Protein AF-A0A0S6W4P5-F1 (afdb_monomer_lite)

pLDDT: mean 77.78, std 10.06, range [48.16, 90.88]

Foldseek 3Di:
DDWDWDADPVRDIDTDDPPVCPPHDDDDDDDDPPPPPPPPPDDPVNVVVVVVVVVVVPPDDDDDPVNVVVVVVVVVVVD

Organism: NCBI:txid1499966

Sequence (79 aa):
MTLDAVVKDDGTLIAKAPKLLRGKRVKIIVRPMRRHYVPKKRTEWDDLSEILNNARKLDIPRRSSEDILAELREFRESA

Structure (mmCIF, N/CA/C/O backbone):
data_AF-A0A0S6W4P5-F1
#
_entry.id   AF-A0A0S6W4P5-F1
#
loop_
_atom_site.group_PDB
_atom_site.id
_atom_site.type_symbol
_atom_site.label_atom_id
_atom_site.label_alt_id
_atom_site.label_comp_id
_atom_site.label_asym_id
_atom_site.label_entity_id
_atom_site.label_seq_id
_atom_site.pdbx_PDB_ins_code
_atom_site.Cartn_x
_atom_site.Cartn_y
_atom_site.Cartn_z
_atom_site.occupancy
_atom_site.B_iso_or_equiv
_atom_site.auth_seq_id
_atom_site.auth_comp_id
_atom_site.auth_asym_id
_atom_site.auth_atom_id
_atom_site.pdbx_PDB_model_num
ATOM 1 N N . MET A 1 1 ? -8.469 -11.205 26.232 1.00 65.06 1 MET A N 1
ATOM 2 C CA . MET A 1 1 ? -9.530 -10.213 26.508 1.00 65.06 1 MET A CA 1
ATOM 3 C C . MET A 1 1 ? -9.614 -9.282 25.315 1.00 65.06 1 MET A C 1
ATOM 5 O O . MET A 1 1 ? -8.581 -8.764 24.910 1.00 65.06 1 MET A O 1
ATOM 9 N N . THR A 1 2 ? -10.807 -9.101 24.762 1.00 66.19 2 THR A N 1
ATOM 10 C CA . THR A 1 2 ? -11.060 -8.224 23.612 1.00 66.19 2 THR A CA 1
ATOM 11 C C . THR A 1 2 ? -11.587 -6.886 24.130 1.00 66.19 2 THR A C 1
ATOM 13 O O . THR A 1 2 ? -12.391 -6.866 25.061 1.00 66.19 2 THR A O 1
ATOM 16 N N . LEU A 1 3 ? -11.079 -5.777 23.597 1.00 76.19 3 LEU A N 1
ATOM 17 C CA . LEU A 1 3 ? -11.520 -4.424 23.931 1.00 76.19 3 LEU A CA 1
ATOM 18 C C . LEU A 1 3 ? -12.165 -3.823 22.690 1.00 76.19 3 LEU A C 1
ATOM 20 O O . LEU A 1 3 ? -11.528 -3.802 21.638 1.00 76.19 3 LEU A O 1
ATOM 24 N N . ASP A 1 4 ? -13.380 -3.303 22.835 1.00 78.69 4 ASP A N 1
ATOM 25 C CA . ASP A 1 4 ? -13.989 -2.500 21.781 1.00 78.69 4 ASP A CA 1
ATOM 26 C C . ASP A 1 4 ? -13.228 -1.181 21.694 1.00 78.69 4 ASP A C 1
ATOM 28 O O . ASP A 1 4 ? -13.184 -0.404 22.659 1.00 78.69 4 ASP A O 1
ATOM 32 N N . ALA A 1 5 ? -12.591 -0.952 20.550 1.00 84.19 5 ALA A N 1
ATOM 33 C CA . ALA A 1 5 ? -11.826 0.252 20.294 1.00 84.19 5 ALA A CA 1
ATOM 34 C C . ALA A 1 5 ? -12.136 0.816 18.908 1.00 84.19 5 ALA A C 1
ATOM 36 O O . ALA A 1 5 ? -12.293 0.074 17.941 1.00 84.19 5 ALA A O 1
ATOM 37 N N . VAL A 1 6 ? -12.206 2.141 18.831 1.00 86.94 6 VAL A N 1
ATOM 38 C CA . VAL A 1 6 ? -12.409 2.909 17.603 1.00 86.94 6 VAL A CA 1
ATOM 39 C C . VAL A 1 6 ? -11.155 3.736 17.357 1.00 86.94 6 VAL A C 1
ATOM 41 O O . VAL A 1 6 ? -10.662 4.405 18.267 1.00 86.94 6 VAL A O 1
ATOM 44 N N . VAL A 1 7 ? -10.635 3.676 16.134 1.00 85.69 7 VAL A N 1
ATOM 45 C CA . VAL A 1 7 ? -9.531 4.524 15.675 1.00 85.69 7 VAL A CA 1
ATOM 46 C C . VAL A 1 7 ? -10.133 5.660 14.859 1.00 85.69 7 VAL A C 1
ATOM 48 O O . VAL A 1 7 ? -10.909 5.405 13.942 1.00 85.69 7 VAL A O 1
ATOM 51 N N . LYS A 1 8 ? -9.812 6.899 15.223 1.00 90.88 8 LYS A N 1
ATOM 52 C CA . LYS A 1 8 ? -10.162 8.094 14.450 1.00 90.88 8 LYS A CA 1
ATOM 53 C C . LYS A 1 8 ? -9.161 8.319 13.316 1.00 90.88 8 LYS A C 1
ATOM 55 O O . LYS A 1 8 ? -8.030 7.840 13.381 1.00 90.88 8 LYS A O 1
ATOM 60 N N . ASP A 1 9 ? -9.553 9.119 12.331 1.00 87.88 9 ASP A N 1
ATOM 61 C CA . ASP A 1 9 ? -8.702 9.464 11.183 1.00 87.88 9 ASP A CA 1
ATOM 62 C C . ASP A 1 9 ? -7.429 10.234 11.580 1.00 87.88 9 ASP A C 1
ATOM 64 O O . ASP A 1 9 ? -6.415 10.160 10.894 1.00 87.88 9 ASP A O 1
ATOM 68 N N . ASP A 1 10 ? -7.451 10.919 12.728 1.00 88.50 10 ASP A N 1
ATOM 69 C CA . ASP A 1 10 ? -6.296 11.609 13.320 1.00 88.50 10 ASP A CA 1
ATOM 70 C C . ASP A 1 10 ? -5.301 10.665 14.030 1.00 88.50 10 ASP A C 1
ATOM 72 O O . ASP A 1 10 ? -4.306 11.113 14.600 1.00 88.50 10 ASP A O 1
ATOM 76 N N . GLY A 1 11 ? -5.560 9.353 14.015 1.00 82.19 11 GLY A N 1
ATOM 77 C CA . GLY A 1 11 ? -4.737 8.337 14.670 1.00 82.19 11 GLY A CA 1
ATOM 78 C C . GLY A 1 11 ? -5.037 8.133 16.158 1.00 82.19 11 GLY A C 1
ATOM 79 O O . GLY A 1 11 ? -4.376 7.318 16.807 1.00 82.19 11 GLY A O 1
ATOM 80 N N . THR A 1 12 ? -6.039 8.814 16.720 1.00 87.31 12 THR A N 1
ATOM 81 C CA . THR A 1 12 ? -6.439 8.632 18.121 1.00 87.31 12 THR A CA 1
ATOM 82 C C . THR A 1 12 ? -7.184 7.309 18.313 1.00 87.31 12 THR A C 1
ATOM 84 O O . THR A 1 12 ? -8.207 7.058 17.674 1.00 87.31 12 THR A O 1
ATOM 87 N N . LEU A 1 13 ? -6.720 6.479 19.254 1.00 86.06 13 LEU A N 1
ATOM 88 C CA . LEU A 1 13 ? -7.384 5.238 19.668 1.00 86.06 13 LEU A CA 1
ATOM 89 C C . LEU A 1 13 ? -8.276 5.484 20.893 1.00 86.06 13 LEU A C 1
ATOM 91 O O . LEU A 1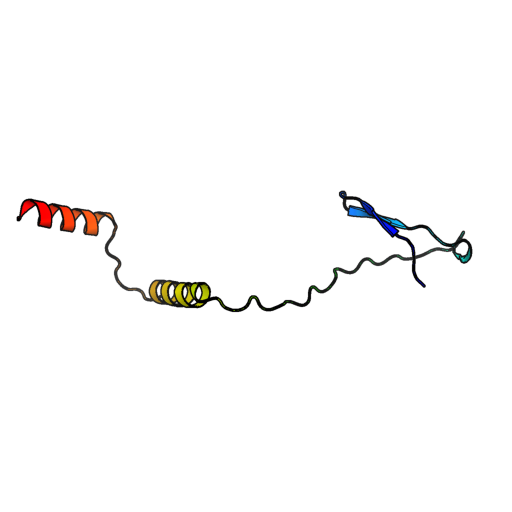 13 ? -7.783 5.812 21.973 1.00 86.06 13 LEU A O 1
ATOM 95 N N . ILE A 1 14 ? -9.579 5.251 20.756 1.00 87.31 14 ILE A N 1
ATOM 96 C CA . ILE A 1 14 ? 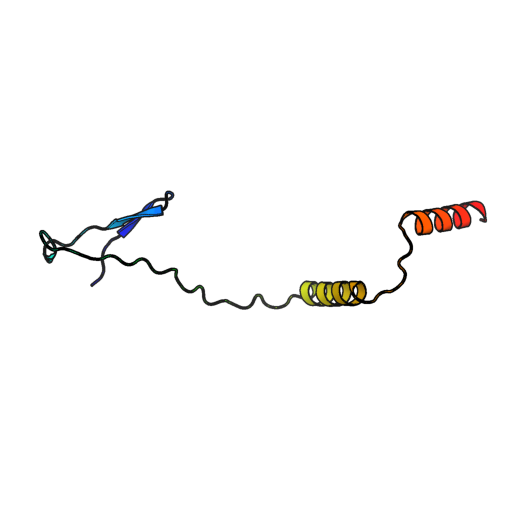-10.552 5.319 21.850 1.00 87.31 14 ILE A CA 1
ATOM 97 C C . ILE A 1 14 ? -10.999 3.900 22.184 1.00 87.31 14 ILE A C 1
ATOM 99 O O . ILE A 1 14 ? -11.643 3.253 21.367 1.00 87.31 14 ILE A O 1
ATOM 103 N N . ALA A 1 15 ? -10.686 3.417 23.387 1.00 86.00 15 ALA A N 1
ATOM 104 C CA . ALA A 1 15 ? -11.072 2.083 23.845 1.00 86.00 15 ALA A CA 1
ATOM 105 C C . ALA A 1 15 ? -12.061 2.154 25.015 1.00 86.00 15 ALA A C 1
ATOM 107 O O . ALA A 1 15 ? -11.859 2.904 25.974 1.00 86.00 15 ALA A O 1
ATOM 108 N N . LYS A 1 16 ? -13.113 1.332 24.978 1.00 84.94 16 LYS A N 1
ATOM 109 C CA . LYS A 1 16 ? -14.068 1.211 26.084 1.00 84.94 16 LYS A CA 1
ATOM 110 C C . LYS A 1 16 ? -13.561 0.183 27.092 1.00 84.94 16 LYS A C 1
ATOM 112 O O . LYS A 1 16 ? -13.596 -1.020 26.850 1.00 84.94 16 LYS A O 1
ATOM 117 N N . ALA A 1 17 ? -13.104 0.654 28.250 1.00 81.25 17 ALA A N 1
ATOM 118 C CA . ALA A 1 17 ? -12.661 -0.234 29.320 1.00 81.25 17 ALA A CA 1
ATOM 119 C C . ALA A 1 17 ? -13.859 -0.975 29.961 1.00 81.25 17 ALA A C 1
ATOM 121 O O . ALA A 1 17 ? -14.804 -0.324 30.426 1.00 81.25 17 ALA A O 1
ATOM 122 N N . PRO A 1 18 ? -13.844 -2.320 30.039 1.00 84.12 18 PRO A N 1
ATOM 123 C CA . PRO A 1 18 ? -14.875 -3.070 30.741 1.00 84.12 18 PRO A CA 1
ATOM 124 C C . PRO A 1 18 ? -14.841 -2.765 32.239 1.00 84.12 18 PRO A C 1
ATOM 126 O O . PRO A 1 18 ? -13.797 -2.439 32.809 1.00 84.12 18 PRO A O 1
ATOM 129 N N . LYS A 1 19 ? -15.999 -2.906 32.897 1.00 86.06 19 LYS A N 1
ATOM 130 C CA . LYS A 1 19 ? -16.187 -2.542 34.315 1.00 86.06 19 LYS A CA 1
ATOM 131 C C . LYS A 1 19 ? -15.145 -3.182 35.245 1.00 86.06 19 LYS A C 1
ATOM 133 O O . LYS A 1 19 ? -14.704 -2.533 36.185 1.00 86.06 19 LYS A O 1
ATOM 138 N N . LEU A 1 20 ? -14.705 -4.401 34.926 1.00 86.94 20 LEU A N 1
ATOM 139 C CA . LEU A 1 20 ? -13.689 -5.180 35.652 1.00 86.94 20 LEU A CA 1
ATOM 140 C C . LEU A 1 20 ? -12.305 -4.502 35.740 1.00 86.94 20 LEU A C 1
ATOM 142 O O . LEU A 1 20 ? -11.493 -4.874 36.590 1.00 86.94 20 LEU A O 1
ATOM 146 N N . LEU A 1 21 ? -12.023 -3.533 34.863 1.00 83.50 21 LEU A N 1
ATOM 147 C CA . LEU A 1 21 ? -10.751 -2.806 34.807 1.00 83.50 21 LEU A CA 1
ATOM 148 C C . LEU A 1 21 ? -10.832 -1.369 35.343 1.00 83.50 21 LEU A C 1
ATOM 150 O O . LEU A 1 21 ? -9.833 -0.651 35.304 1.00 83.50 21 LEU A O 1
ATOM 154 N N . ARG A 1 22 ? -11.985 -0.927 35.866 1.00 84.38 22 ARG A N 1
ATOM 155 C CA . ARG A 1 22 ? -12.096 0.401 36.492 1.00 84.38 22 ARG A CA 1
ATOM 156 C C . ARG A 1 22 ? -11.148 0.514 37.690 1.00 84.38 22 ARG A C 1
ATOM 158 O O . ARG A 1 22 ? -11.044 -0.408 38.490 1.00 84.38 22 ARG A O 1
ATOM 165 N N . GLY A 1 23 ? -10.455 1.648 37.797 1.00 86.50 23 GLY A N 1
ATOM 166 C CA . GLY A 1 23 ? -9.496 1.918 38.875 1.00 86.50 23 GLY A CA 1
ATOM 167 C C . GLY A 1 23 ? -8.159 1.174 38.757 1.00 86.50 23 GLY A C 1
ATOM 168 O O . GLY A 1 23 ? -7.295 1.347 39.611 1.00 86.50 23 GLY A O 1
ATOM 169 N N . LYS A 1 24 ? -7.954 0.369 37.706 1.00 85.81 24 LYS A N 1
ATOM 170 C CA . LYS A 1 24 ? -6.695 -0.344 37.460 1.00 85.81 24 LYS A CA 1
ATOM 171 C C . LYS A 1 24 ? -5.861 0.378 36.407 1.00 85.81 24 LYS A C 1
ATOM 173 O O . LYS A 1 24 ? -6.394 0.950 35.459 1.00 85.81 24 LYS A O 1
ATOM 178 N N . ARG A 1 25 ? -4.534 0.317 36.546 1.00 83.12 25 ARG A N 1
ATOM 179 C CA . ARG A 1 25 ? -3.608 0.774 35.501 1.00 83.12 25 ARG A CA 1
ATOM 180 C C . ARG A 1 25 ? -3.561 -0.267 34.386 1.00 83.12 25 ARG A C 1
ATOM 182 O O . ARG A 1 25 ? -3.322 -1.442 34.651 1.00 83.12 25 ARG A O 1
ATOM 189 N N . VAL A 1 26 ? -3.774 0.169 33.148 1.00 79.25 26 VAL A N 1
ATOM 190 C CA . VAL A 1 26 ? -3.765 -0.695 31.960 1.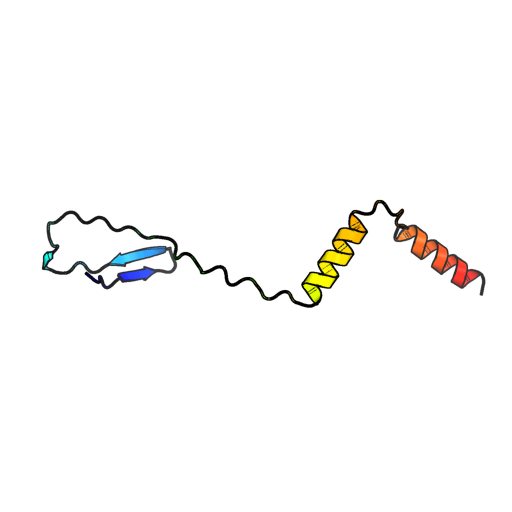00 79.25 26 VAL A CA 1
ATOM 191 C C . VAL A 1 26 ? -2.751 -0.150 30.961 1.00 79.25 26 VAL A C 1
ATOM 193 O O . VAL A 1 26 ? -2.685 1.057 30.741 1.00 79.25 26 VAL A O 1
ATOM 196 N N . LYS A 1 27 ? -1.963 -1.040 30.351 1.00 82.81 27 LYS A N 1
ATOM 197 C CA . LYS A 1 27 ? -1.030 -0.709 29.269 1.00 82.81 27 LYS A CA 1
ATOM 198 C C . LYS A 1 27 ? -1.611 -1.188 27.942 1.00 82.81 27 LYS A C 1
ATOM 200 O O . LYS A 1 27 ? -1.878 -2.376 27.785 1.00 82.81 27 LYS A O 1
ATOM 205 N N . ILE A 1 28 ? -1.779 -0.272 26.992 1.00 81.44 28 ILE A N 1
ATOM 206 C CA . ILE A 1 28 ? -2.216 -0.572 25.624 1.00 81.44 28 ILE A CA 1
ATOM 207 C C . ILE A 1 28 ? -0.986 -0.488 24.720 1.00 81.44 28 ILE A C 1
ATOM 209 O O . ILE A 1 28 ? -0.241 0.487 24.777 1.00 81.44 28 ILE A O 1
ATOM 213 N N . ILE A 1 29 ? -0.746 -1.523 23.914 1.00 80.50 29 ILE A N 1
ATOM 214 C CA . ILE A 1 29 ? 0.370 -1.564 22.963 1.00 80.50 29 ILE A CA 1
ATOM 215 C C . ILE A 1 29 ? -0.220 -1.777 21.575 1.00 80.50 29 ILE A C 1
ATOM 217 O O . ILE A 1 29 ? -0.700 -2.865 21.261 1.00 80.50 29 ILE A O 1
ATOM 221 N N . VAL A 1 30 ? -0.159 -0.740 20.745 1.00 79.44 30 VAL A N 1
ATOM 222 C CA . VAL A 1 30 ? -0.500 -0.831 19.325 1.00 79.44 30 VAL A CA 1
ATOM 223 C C . VAL A 1 30 ? 0.737 -1.324 18.590 1.00 79.44 30 VAL A C 1
ATOM 225 O O . VAL A 1 30 ? 1.796 -0.703 18.663 1.00 79.44 30 VAL A O 1
ATOM 228 N N . ARG A 1 31 ? 0.630 -2.470 17.916 1.00 77.69 31 ARG A N 1
ATOM 229 C CA . ARG A 1 31 ? 1.708 -2.986 17.070 1.00 77.69 31 ARG A CA 1
ATOM 230 C C . ARG A 1 31 ? 1.352 -2.732 15.613 1.00 77.69 31 ARG A C 1
ATOM 232 O O . ARG A 1 31 ? 0.208 -2.996 15.240 1.00 77.69 31 ARG A O 1
ATOM 239 N N . PRO A 1 32 ? 2.304 -2.277 14.784 1.00 74.06 32 PRO A N 1
ATOM 240 C CA . PRO A 1 32 ? 2.092 -2.271 13.350 1.00 74.06 32 PRO A CA 1
ATOM 241 C C . PRO A 1 32 ? 1.783 -3.705 12.928 1.00 74.06 32 PRO A C 1
ATOM 243 O O . PRO A 1 32 ? 2.532 -4.637 13.243 1.00 74.06 32 PRO A O 1
ATOM 246 N N . MET A 1 33 ? 0.649 -3.893 12.257 1.00 63.62 33 MET A N 1
ATOM 247 C CA . MET A 1 33 ? 0.346 -5.177 11.654 1.00 63.62 33 MET A CA 1
ATOM 248 C C . MET A 1 33 ? 1.469 -5.445 10.659 1.00 63.62 33 MET A C 1
ATOM 250 O O . MET A 1 33 ? 1.692 -4.645 9.748 1.00 63.62 33 MET A O 1
ATOM 254 N N . ARG A 1 34 ? 2.216 -6.535 10.860 1.00 57.47 34 ARG A N 1
ATOM 255 C CA . ARG A 1 34 ? 3.145 -7.025 9.846 1.00 57.47 34 ARG A CA 1
ATOM 256 C C . ARG A 1 34 ? 2.276 -7.384 8.648 1.00 57.47 34 ARG A C 1
ATOM 258 O O . ARG A 1 34 ? 1.717 -8.480 8.602 1.00 57.47 34 ARG A O 1
ATOM 265 N N . ARG A 1 35 ? 2.088 -6.431 7.727 1.00 53.56 35 ARG A N 1
ATOM 266 C CA . ARG A 1 35 ? 1.572 -6.724 6.394 1.00 53.56 35 ARG A CA 1
ATOM 267 C C . ARG A 1 35 ? 2.438 -7.874 5.923 1.00 53.56 35 ARG A C 1
ATOM 269 O O . ARG A 1 35 ? 3.658 -7.728 5.860 1.00 53.56 35 ARG A O 1
ATOM 276 N N . HIS A 1 36 ? 1.823 -9.035 5.720 1.00 49.50 36 HIS A N 1
ATOM 277 C CA . HIS A 1 36 ? 2.496 -10.088 4.989 1.00 49.50 36 HIS A CA 1
ATOM 278 C C . HIS A 1 36 ? 2.899 -9.417 3.687 1.00 49.50 36 HIS A C 1
ATOM 280 O O . HIS A 1 36 ? 2.043 -8.880 2.982 1.00 49.50 36 HIS A O 1
ATOM 286 N N . TYR A 1 37 ? 4.204 -9.292 3.471 1.00 48.16 37 TYR A N 1
ATOM 287 C CA . TYR A 1 37 ? 4.732 -8.792 2.222 1.00 48.16 37 TYR A CA 1
ATOM 288 C C . TYR A 1 37 ? 4.292 -9.817 1.187 1.00 48.16 37 TYR A C 1
ATOM 290 O O . TYR A 1 37 ? 4.908 -10.868 1.053 1.00 48.16 37 TYR A O 1
ATOM 298 N N . VAL A 1 38 ? 3.143 -9.579 0.555 1.00 53.31 38 VAL A N 1
ATOM 299 C CA . VAL A 1 38 ? 2.755 -10.319 -0.634 1.00 53.31 38 VAL A CA 1
ATOM 300 C C . VAL A 1 38 ? 3.755 -9.831 -1.671 1.00 53.31 38 VAL A C 1
ATOM 302 O O . VAL A 1 38 ? 3.722 -8.636 -1.989 1.00 53.31 38 VAL A O 1
ATOM 305 N N . PRO A 1 39 ? 4.695 -10.674 -2.135 1.00 54.84 39 PRO A N 1
ATOM 306 C CA . PRO A 1 39 ? 5.590 -10.253 -3.192 1.00 54.84 39 PRO A CA 1
ATOM 307 C C . PRO A 1 39 ? 4.691 -9.831 -4.347 1.00 54.84 39 PRO A C 1
ATOM 309 O O . PRO A 1 39 ? 3.818 -10.595 -4.772 1.00 54.84 39 PRO A O 1
ATOM 312 N N . LYS A 1 40 ? 4.842 -8.586 -4.802 1.00 63.59 40 LYS A N 1
ATOM 313 C CA . LYS A 1 40 ? 4.177 -8.132 -6.019 1.00 63.59 40 LYS A CA 1
ATOM 314 C C . LYS A 1 40 ? 4.574 -9.149 -7.092 1.00 63.59 40 LYS A C 1
ATOM 316 O O . LYS A 1 40 ? 5.769 -9.376 -7.280 1.00 63.59 40 LYS A O 1
ATOM 321 N N . LYS A 1 41 ? 3.602 -9.840 -7.702 1.00 69.62 41 LYS A N 1
ATOM 322 C CA . LYS A 1 41 ? 3.905 -10.751 -8.814 1.00 69.62 41 LYS A CA 1
ATOM 323 C C . LYS A 1 41 ? 4.704 -9.940 -9.832 1.00 69.62 41 LYS A C 1
ATOM 325 O O . LYS A 1 41 ? 4.225 -8.875 -10.219 1.00 69.62 41 LYS A O 1
ATOM 330 N N . ARG A 1 42 ? 5.899 -10.420 -10.200 1.00 71.56 42 ARG A N 1
ATOM 331 C CA . ARG A 1 42 ? 6.674 -9.824 -11.291 1.00 71.56 42 ARG A CA 1
ATOM 332 C C . ARG A 1 42 ? 5.765 -9.755 -12.508 1.00 71.56 42 ARG A C 1
ATOM 334 O O . ARG A 1 42 ? 5.153 -10.751 -12.892 1.00 71.56 42 ARG A O 1
ATOM 341 N N . THR A 1 43 ? 5.616 -8.554 -13.027 1.00 79.12 43 THR A N 1
ATOM 342 C CA . THR A 1 43 ? 4.951 -8.288 -14.292 1.00 79.12 43 THR A CA 1
ATOM 343 C C . THR A 1 43 ? 5.995 -8.286 -15.400 1.00 79.12 43 THR A C 1
ATOM 345 O O . THR A 1 43 ? 7.170 -8.040 -15.144 1.00 79.12 43 THR A O 1
ATOM 348 N N . GLU A 1 44 ? 5.572 -8.492 -16.644 1.00 82.50 44 GLU A N 1
ATOM 349 C CA . GLU A 1 44 ? 6.459 -8.386 -17.815 1.00 82.50 44 GLU A CA 1
ATOM 350 C C . GLU A 1 44 ? 7.145 -7.004 -17.894 1.00 82.50 44 GLU A C 1
ATOM 352 O O . GLU A 1 44 ? 8.280 -6.874 -18.351 1.00 82.50 44 GLU A O 1
ATOM 357 N N . TRP A 1 45 ? 6.489 -5.965 -17.363 1.00 79.44 45 TRP A N 1
ATOM 358 C CA . TRP A 1 45 ? 7.057 -4.626 -17.211 1.00 79.44 45 TRP A CA 1
ATOM 359 C C . TRP A 1 45 ? 8.223 -4.554 -16.223 1.00 79.44 45 TRP A C 1
ATOM 361 O O . TRP A 1 45 ? 9.133 -3.745 -16.427 1.00 79.44 45 TRP A O 1
ATOM 371 N N . ASP A 1 46 ? 8.217 -5.373 -15.170 1.00 78.38 46 ASP A N 1
ATOM 372 C CA . ASP A 1 46 ? 9.320 -5.439 -14.209 1.00 78.38 46 ASP A CA 1
ATOM 373 C C . ASP A 1 46 ? 10.565 -6.049 -14.872 1.00 78.38 46 ASP A C 1
ATOM 375 O O . ASP A 1 46 ? 11.668 -5.529 -14.697 1.00 78.38 46 ASP A O 1
ATOM 379 N N . ASP A 1 47 ? 10.382 -7.076 -15.708 1.00 81.81 47 ASP A N 1
ATOM 380 C CA . ASP A 1 47 ? 11.471 -7.721 -16.450 1.00 81.81 47 ASP A CA 1
ATOM 381 C C . ASP A 1 47 ? 12.053 -6.788 -17.529 1.00 81.81 47 ASP A C 1
ATOM 383 O O . ASP A 1 47 ? 13.272 -6.622 -17.626 1.00 81.81 47 ASP A O 1
ATOM 387 N N . LEU A 1 48 ? 11.201 -6.088 -18.289 1.00 78.50 48 LEU A N 1
ATOM 388 C CA . LEU A 1 48 ? 11.645 -5.076 -19.259 1.00 78.50 48 LEU A CA 1
ATOM 389 C C . LEU A 1 48 ? 12.398 -3.924 -18.585 1.00 78.50 48 LEU A C 1
ATOM 391 O O . LEU A 1 48 ? 13.428 -3.465 -19.085 1.00 78.50 48 LEU A O 1
ATOM 395 N N . SER A 1 49 ? 11.910 -3.465 -17.433 1.00 80.69 49 SER A N 1
ATOM 396 C CA . SER A 1 49 ? 12.557 -2.394 -16.672 1.00 80.69 49 SER A CA 1
ATOM 397 C C . SER A 1 49 ? 13.925 -2.821 -16.146 1.00 80.69 49 SER A C 1
ATOM 399 O O . SER A 1 49 ? 14.866 -2.027 -16.159 1.00 80.69 49 SER A O 1
ATOM 401 N N . GLU A 1 50 ? 14.067 -4.071 -15.707 1.00 85.19 50 GLU A N 1
ATOM 402 C CA . GLU A 1 50 ? 15.343 -4.633 -15.267 1.00 85.19 50 GLU A CA 1
ATOM 403 C C . GLU A 1 50 ? 16.356 -4.704 -16.418 1.00 85.19 50 GLU A C 1
ATOM 405 O O . GLU A 1 50 ? 17.494 -4.255 -16.256 1.00 85.19 50 GLU A O 1
ATOM 410 N N . ILE A 1 51 ? 15.939 -5.161 -17.602 1.00 83.56 51 ILE A N 1
ATOM 411 C CA . ILE A 1 51 ? 16.787 -5.199 -18.804 1.00 83.56 51 ILE A CA 1
ATOM 412 C C . ILE A 1 51 ? 17.249 -3.790 -19.190 1.00 83.56 51 ILE A C 1
ATOM 414 O O . ILE A 1 51 ? 18.444 -3.567 -19.389 1.00 83.56 51 ILE A O 1
ATOM 418 N N . LEU A 1 52 ? 16.336 -2.815 -19.243 1.00 79.06 52 LEU A N 1
ATOM 419 C CA . LEU A 1 52 ? 16.666 -1.426 -19.579 1.00 79.06 52 LEU A CA 1
ATOM 420 C C . LEU A 1 52 ? 17.601 -0.789 -18.546 1.00 79.06 52 LEU A C 1
ATOM 422 O O . LEU A 1 52 ? 18.521 -0.051 -18.905 1.00 79.06 52 LEU A O 1
ATOM 426 N N . ASN A 1 53 ? 17.404 -1.086 -17.262 1.00 80.50 53 ASN A N 1
ATOM 427 C CA . ASN A 1 53 ? 18.280 -0.607 -16.197 1.00 80.50 53 ASN A CA 1
ATOM 428 C C . ASN A 1 53 ? 19.666 -1.255 -16.253 1.00 80.50 53 ASN A C 1
ATOM 430 O O . ASN A 1 53 ? 20.662 -0.571 -16.021 1.00 80.50 53 ASN A O 1
ATOM 434 N N . ASN A 1 54 ? 19.762 -2.535 -16.605 1.00 80.88 54 ASN A N 1
ATOM 435 C CA . ASN A 1 54 ? 21.046 -3.201 -16.813 1.00 80.88 54 ASN A CA 1
ATOM 436 C C . ASN A 1 54 ? 21.759 -2.658 -18.059 1.00 80.88 54 ASN A C 1
ATOM 438 O O . ASN A 1 54 ? 22.941 -2.339 -17.986 1.00 80.88 54 ASN A O 1
ATOM 442 N N . ALA A 1 55 ? 21.033 -2.408 -19.150 1.00 76.75 55 ALA A N 1
ATOM 443 C CA . ALA A 1 55 ? 21.565 -1.738 -20.335 1.00 76.75 55 ALA A CA 1
ATOM 444 C C . ALA A 1 55 ? 22.004 -0.287 -20.057 1.00 76.75 55 ALA A C 1
ATOM 446 O O . ALA A 1 55 ? 22.894 0.226 -20.724 1.00 76.75 55 ALA A O 1
ATOM 447 N N . ARG A 1 56 ? 21.415 0.389 -19.058 1.00 68.50 56 ARG A N 1
AT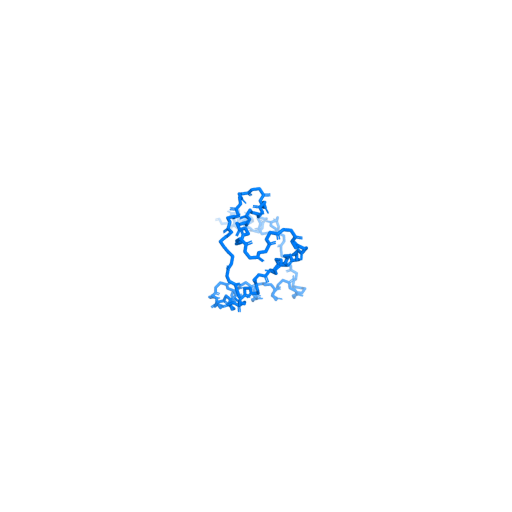OM 448 C CA . ARG A 1 56 ? 21.880 1.698 -18.557 1.00 68.50 56 ARG A CA 1
ATOM 449 C C . ARG A 1 56 ? 23.165 1.654 -17.753 1.00 68.50 56 ARG A C 1
ATOM 451 O O . ARG A 1 56 ? 23.819 2.686 -17.692 1.00 68.50 56 ARG A O 1
ATOM 458 N N . LYS A 1 57 ? 23.501 0.517 -17.151 1.00 75.62 57 LYS A N 1
ATOM 459 C CA . LYS A 1 57 ? 24.759 0.332 -16.417 1.00 75.62 57 LYS A CA 1
ATOM 460 C C . LYS A 1 57 ? 25.912 -0.070 -17.326 1.00 75.62 57 LYS A C 1
ATOM 462 O O . LYS A 1 57 ? 27.061 0.068 -16.928 1.00 75.62 57 LYS A O 1
ATOM 467 N N . LEU A 1 58 ? 25.608 -0.587 -18.514 1.00 76.88 58 LEU A N 1
ATOM 468 C CA . LEU A 1 58 ? 26.609 -0.740 -19.552 1.00 76.88 58 LEU A CA 1
ATOM 469 C C . LEU A 1 58 ? 26.974 0.665 -20.029 1.00 76.88 58 LEU A C 1
ATOM 471 O O . LEU A 1 58 ? 26.095 1.422 -20.445 1.00 76.88 58 LEU A O 1
ATOM 475 N N . ASP A 1 59 ? 28.259 1.002 -19.935 1.00 65.81 59 ASP A N 1
ATOM 476 C CA . ASP A 1 59 ? 28.843 2.275 -20.371 1.00 65.81 59 ASP A CA 1
ATOM 477 C C . ASP A 1 59 ? 28.909 2.329 -21.907 1.00 65.81 59 ASP A C 1
ATOM 479 O O . ASP A 1 59 ? 29.957 2.451 -22.536 1.00 65.81 59 ASP A O 1
ATOM 483 N N . ILE A 1 60 ? 27.757 2.094 -22.536 1.00 68.88 60 ILE A N 1
ATOM 484 C CA . ILE A 1 60 ? 27.589 2.161 -23.977 1.00 68.88 60 ILE A CA 1
ATOM 485 C C . ILE A 1 60 ? 27.501 3.648 -24.308 1.00 68.88 60 ILE A C 1
ATOM 487 O O . ILE A 1 60 ? 26.634 4.329 -23.745 1.00 68.88 60 ILE A O 1
ATOM 491 N N . PRO A 1 61 ? 28.340 4.160 -25.224 1.00 67.12 61 PRO A N 1
ATOM 492 C CA . PRO A 1 61 ? 28.250 5.542 -25.656 1.00 67.12 61 PRO A CA 1
ATOM 493 C C . PRO A 1 61 ? 26.856 5.783 -26.231 1.00 67.12 61 PRO A C 1
ATOM 495 O O . PRO A 1 61 ? 26.472 5.237 -27.268 1.00 67.12 61 PRO A O 1
ATOM 498 N N . ARG A 1 62 ? 26.061 6.572 -25.510 1.00 69.81 62 ARG A N 1
ATOM 499 C CA . ARG A 1 62 ? 24.740 6.987 -25.962 1.00 69.81 62 ARG A CA 1
ATOM 500 C C . ARG A 1 62 ? 24.902 8.207 -26.838 1.00 69.81 62 ARG A C 1
ATOM 502 O O . ARG A 1 62 ? 25.496 9.190 -26.409 1.00 69.81 62 ARG A O 1
ATOM 509 N N . ARG A 1 63 ? 24.318 8.147 -28.032 1.00 75.38 63 ARG A N 1
ATOM 510 C CA . ARG A 1 63 ? 24.089 9.348 -28.833 1.00 75.38 63 ARG A CA 1
ATOM 511 C C . ARG A 1 63 ? 23.187 10.279 -28.032 1.00 75.38 63 ARG A C 1
ATOM 513 O O . ARG A 1 63 ? 22.197 9.826 -27.444 1.00 75.38 63 ARG A O 1
ATOM 520 N N . SER A 1 64 ? 23.550 11.552 -27.963 1.00 76.19 64 SER A N 1
ATOM 521 C CA . SER A 1 64 ? 22.672 12.553 -27.378 1.00 76.19 64 SER A CA 1
ATOM 522 C C . SER A 1 64 ? 21.442 12.734 -28.269 1.00 76.19 64 SER A C 1
ATOM 524 O O . SER A 1 64 ? 21.449 12.399 -29.456 1.00 76.19 64 SER A O 1
ATOM 526 N N . SER A 1 65 ? 20.361 13.272 -27.706 1.00 78.75 65 SER A N 1
ATOM 527 C CA . SER A 1 65 ? 19.183 13.629 -28.503 1.00 78.75 65 SER A CA 1
ATOM 528 C C . SER A 1 65 ? 19.537 14.601 -29.635 1.00 78.75 65 SER A C 1
ATOM 530 O O . SER A 1 65 ? 18.911 14.566 -30.688 1.00 78.75 65 SER A O 1
ATOM 532 N N . GLU A 1 66 ? 20.546 15.448 -29.427 1.00 79.94 66 GLU A N 1
ATOM 533 C CA . GLU A 1 66 ? 21.039 16.408 -30.414 1.00 79.94 66 GLU A CA 1
ATOM 534 C C . GLU A 1 66 ? 21.737 15.699 -31.580 1.00 79.94 66 GLU A C 1
ATOM 536 O O . GLU A 1 66 ? 21.431 16.005 -32.731 1.00 79.94 66 GLU A O 1
ATOM 541 N N . ASP A 1 67 ? 22.565 14.687 -31.298 1.00 82.12 67 ASP A N 1
ATOM 542 C CA . ASP A 1 67 ? 23.247 13.884 -32.325 1.00 82.12 67 ASP A CA 1
ATOM 543 C C . ASP A 1 67 ? 22.247 13.133 -33.212 1.00 82.12 67 ASP A C 1
ATOM 545 O O . ASP A 1 67 ? 22.373 13.112 -34.434 1.00 82.12 67 ASP A O 1
ATOM 549 N N . ILE A 1 68 ? 21.206 12.557 -32.600 1.00 84.88 68 ILE A N 1
ATOM 550 C CA . ILE A 1 68 ? 20.145 11.840 -33.324 1.00 84.88 68 ILE A CA 1
ATOM 551 C C . ILE A 1 68 ? 19.369 12.806 -34.229 1.00 84.88 68 ILE A C 1
ATOM 553 O O . ILE A 1 68 ? 19.047 12.483 -35.371 1.00 84.88 68 ILE A O 1
ATOM 557 N N . LEU A 1 69 ? 19.052 14.003 -33.729 1.00 86.50 69 LEU A N 1
ATOM 558 C CA . LEU A 1 69 ? 18.324 15.007 -34.503 1.00 86.50 69 LEU A CA 1
ATOM 559 C C . LEU A 1 69 ? 19.168 15.597 -35.636 1.00 86.50 69 LEU A C 1
ATOM 561 O O . LEU A 1 69 ? 18.607 15.929 -36.681 1.00 86.50 69 LEU A O 1
ATOM 565 N N . ALA A 1 70 ? 20.480 15.734 -35.445 1.00 86.75 70 ALA A N 1
ATOM 566 C CA . ALA A 1 70 ? 21.399 16.178 -36.486 1.00 86.75 70 ALA A CA 1
ATOM 567 C C . ALA A 1 70 ? 21.446 15.171 -37.645 1.00 86.75 70 ALA A C 1
ATOM 569 O O . ALA A 1 70 ? 2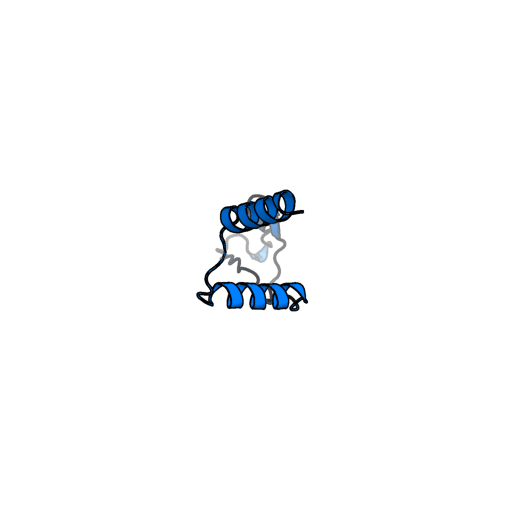1.200 15.555 -38.786 1.00 86.75 70 ALA A O 1
ATOM 570 N N . GLU A 1 71 ? 21.625 13.883 -37.346 1.00 86.00 71 GLU A N 1
ATOM 571 C CA . GLU A 1 71 ? 21.656 12.796 -38.337 1.00 86.00 71 GLU A CA 1
ATOM 572 C C . GLU A 1 71 ? 20.327 12.678 -39.106 1.00 86.00 71 GLU A C 1
ATOM 574 O O . GLU A 1 71 ? 20.310 12.533 -40.327 1.00 86.00 71 GLU A O 1
ATOM 579 N N . LEU A 1 72 ? 19.187 12.826 -38.420 1.00 87.69 72 LEU A N 1
ATOM 580 C CA . LEU A 1 72 ? 17.869 12.825 -39.068 1.00 87.69 72 LEU A CA 1
ATOM 581 C C . LEU A 1 72 ? 17.655 14.026 -39.999 1.00 87.69 72 LEU A C 1
ATOM 583 O O . LEU A 1 72 ? 16.976 13.900 -41.020 1.00 87.69 72 LEU A O 1
ATOM 587 N N . ARG A 1 73 ? 18.197 15.201 -39.655 1.00 85.88 73 ARG A N 1
ATOM 588 C CA . ARG A 1 73 ? 18.147 16.384 -40.529 1.00 85.88 73 ARG A CA 1
ATOM 589 C C . ARG A 1 73 ? 19.027 16.192 -41.754 1.00 85.88 73 ARG A C 1
ATOM 591 O O . ARG A 1 73 ? 18.568 16.466 -42.855 1.00 85.88 73 ARG A O 1
ATOM 598 N N . GLU A 1 74 ? 20.228 15.664 -41.561 1.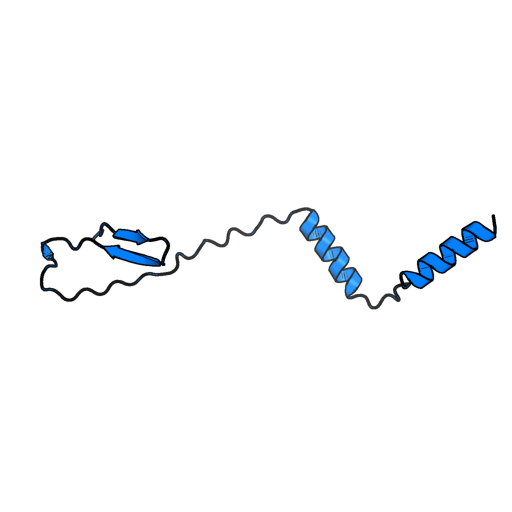00 87.19 74 GLU A N 1
ATOM 599 C CA . GLU A 1 74 ? 21.175 15.374 -42.636 1.00 87.19 74 GLU A CA 1
ATOM 600 C C . GLU A 1 74 ? 20.612 14.331 -43.615 1.00 87.19 74 GLU A C 1
ATOM 602 O O . GLU A 1 74 ? 20.669 14.521 -44.829 1.00 87.19 74 GLU A O 1
ATOM 607 N N . PHE A 1 75 ? 19.944 13.287 -43.111 1.00 88.25 75 PHE A N 1
ATOM 608 C CA . PHE A 1 75 ? 19.227 12.313 -43.942 1.00 88.25 75 PHE A CA 1
ATOM 609 C C . PHE A 1 75 ? 18.071 12.943 -44.736 1.00 88.25 75 PHE A C 1
ATOM 611 O O . PHE A 1 75 ? 17.845 12.595 -45.890 1.00 88.25 75 PHE A O 1
ATOM 618 N N . ARG A 1 76 ? 17.340 13.898 -44.142 1.00 82.25 76 ARG A N 1
ATOM 619 C CA . ARG A 1 76 ? 16.254 14.624 -44.828 1.00 82.25 76 ARG A CA 1
ATOM 620 C C . ARG A 1 76 ? 16.773 15.549 -45.931 1.00 82.25 76 ARG A C 1
ATOM 622 O O . ARG A 1 76 ? 16.050 15.811 -46.880 1.00 82.25 76 ARG A O 1
ATOM 629 N N . GLU A 1 77 ? 17.966 16.104 -45.765 1.00 82.38 77 GLU A N 1
ATOM 630 C CA . GLU A 1 77 ? 18.551 17.092 -46.682 1.00 82.38 77 GLU A CA 1
ATOM 631 C C . GLU A 1 77 ? 19.409 16.454 -47.785 1.00 82.38 77 GLU A C 1
ATOM 633 O O . GLU A 1 77 ? 19.738 17.118 -48.764 1.00 82.38 77 GLU A O 1
ATOM 638 N N . SER A 1 78 ? 19.732 15.165 -47.648 1.00 74.19 78 SER A N 1
ATOM 639 C CA . SER A 1 78 ? 20.441 14.356 -48.649 1.00 74.19 78 SER A CA 1
ATOM 640 C C . SER A 1 78 ? 19.523 13.490 -49.530 1.00 74.19 78 SER A C 1
ATOM 642 O O . SER A 1 78 ? 20.029 12.790 -50.410 1.00 74.19 78 SER A O 1
ATOM 644 N N . ALA A 1 79 ? 18.201 13.553 -49.318 1.00 54.81 79 ALA A N 1
ATOM 645 C CA . ALA A 1 79 ? 17.155 12.918 -50.132 1.00 54.81 79 ALA A CA 1
ATOM 646 C C . ALA A 1 79 ? 16.481 13.927 -51.073 1.00 54.81 79 ALA A C 1
ATOM 648 O O . ALA A 1 79 ? 16.179 13.534 -52.223 1.00 54.81 79 ALA A O 1
#

Radius of gyration: 30.55 Å; chains: 1; bounding box: 45×28×89 Å

Secondary structure (DSSP, 8-state):
----EEE-TTS-EEE---GGGTTS-----PPPP-----PPPPPHHHHHHHHHHHHHHS---PPPHHHHHHHHHHHHH--